Protein AF-A0A8T5U9I9-F1 (afdb_monomer)

Secondary structure (DSSP, 8-state):
--GGG-SSEEEEE-TTSEEEEEE--GGGTT---HHHHHHHHHHHHHHHH-TT--EEEEEE-

Mean predicted aligned error: 2.02 Å

Nearest PDB structures (foldseek):
  4elw-assembly1_C  TM=9.682E-01  e=1.136E-04  Escherichia coli K-12
  4els-assembly1_C  TM=9.670E-01  e=2.298E-04  Escherichia coli K-12
  3h02-assembly3_F  TM=9.659E-01  e=3.046E-04  Salmonella enterica subsp. enterica serovar Typhimurium
  3t89-assembly1_B  TM=9.613E-01  e=2.645E-04  Escherichia coli
  3moy-assembly1_A  TM=9.236E-01  e=3.114E-03  Mycolicibacterium smegmatis MC2 155

Sequence (61 aa):
MRIEDFEDIKYEKEENGICTATFSRPERRNAVTYISFLELFYVIEDMEKDKNAKVLIITGD

Structure (mmCIF, N/CA/C/O backbone):
data_AF-A0A8T5U9I9-F1
#
_entry.id   AF-A0A8T5U9I9-F1
#
loop_
_atom_site.group_PDB
_atom_site.id
_atom_site.type_symbol
_atom_site.label_atom_id
_atom_site.label_alt_id
_atom_site.label_comp_id
_atom_site.label_asym_id
_atom_site.label_entity_id
_atom_site.label_seq_id
_atom_site.pdbx_PDB_ins_code
_atom_site.Cartn_x
_atom_site.Cartn_y
_atom_site.Cartn_z
_atom_site.occupancy
_atom_site.B_iso_or_equiv
_atom_site.auth_seq_id
_atom_site.auth_comp_id
_atom_site.auth_asym_id
_atom_site.auth_atom_id
_atom_site.pdbx_PDB_model_num
ATOM 1 N N . MET A 1 1 ? -3.755 -11.826 -3.371 1.00 86.81 1 MET A N 1
ATOM 2 C CA . MET A 1 1 ? -2.390 -12.101 -2.904 1.00 86.81 1 MET A CA 1
ATOM 3 C C . MET A 1 1 ? -2.331 -11.776 -1.429 1.00 86.81 1 MET A C 1
ATOM 5 O O . MET A 1 1 ? -3.261 -11.139 -0.935 1.00 86.81 1 MET A O 1
ATOM 9 N N . ARG A 1 2 ? -1.309 -12.243 -0.724 1.00 93.25 2 ARG A N 1
ATOM 10 C CA . ARG A 1 2 ? -1.090 -11.808 0.654 1.00 93.25 2 ARG A CA 1
ATOM 11 C C . ARG A 1 2 ? -0.223 -10.551 0.622 1.00 93.25 2 ARG A C 1
ATOM 13 O O . ARG A 1 2 ? 0.490 -10.339 -0.355 1.00 93.25 2 ARG A O 1
ATOM 20 N N . ILE A 1 3 ? -0.322 -9.705 1.643 1.00 94.75 3 ILE A N 1
ATOM 21 C CA . ILE A 1 3 ? 0.401 -8.422 1.683 1.00 94.75 3 ILE A CA 1
ATOM 22 C C . ILE A 1 3 ? 1.915 -8.655 1.624 1.00 94.75 3 ILE A C 1
ATOM 24 O O . ILE A 1 3 ? 2.630 -7.905 0.973 1.00 94.75 3 ILE A O 1
ATOM 28 N N . GLU A 1 4 ? 2.401 -9.736 2.239 1.00 94.88 4 GLU A N 1
ATOM 29 C CA . GLU A 1 4 ? 3.812 -10.129 2.196 1.00 94.88 4 GLU A CA 1
ATOM 30 C C . GLU A 1 4 ? 4.323 -10.516 0.798 1.00 94.88 4 GLU A C 1
ATOM 32 O O . GLU A 1 4 ? 5.532 -10.617 0.608 1.00 94.88 4 GLU A O 1
ATOM 37 N N . ASP A 1 5 ? 3.420 -10.740 -0.162 1.00 96.25 5 ASP A N 1
ATOM 38 C CA . ASP A 1 5 ? 3.758 -11.085 -1.543 1.00 96.25 5 ASP A CA 1
ATOM 39 C C . ASP A 1 5 ? 3.846 -9.830 -2.449 1.00 96.25 5 ASP A C 1
ATOM 41 O O . ASP A 1 5 ? 3.975 -9.979 -3.662 1.00 96.25 5 ASP A O 1
ATOM 45 N N . PHE A 1 6 ? 3.711 -8.608 -1.910 1.00 97.56 6 PHE A N 1
ATOM 46 C CA . PHE A 1 6 ? 3.799 -7.374 -2.703 1.00 97.56 6 PHE A CA 1
ATOM 47 C C . PHE A 1 6 ? 5.232 -7.115 -3.194 1.00 97.56 6 PHE A C 1
ATOM 49 O O . PHE A 1 6 ? 6.202 -7.234 -2.444 1.00 97.56 6 PHE A O 1
ATOM 56 N N . GLU A 1 7 ? 5.347 -6.711 -4.454 1.00 96.25 7 GLU A N 1
ATOM 57 C CA . GLU A 1 7 ? 6.595 -6.398 -5.145 1.00 96.25 7 GLU A CA 1
ATOM 58 C C . GLU A 1 7 ? 6.725 -4.897 -5.439 1.00 96.25 7 GLU A C 1
ATOM 60 O O . GLU A 1 7 ? 7.799 -4.326 -5.247 1.00 96.25 7 GLU A O 1
ATOM 65 N N . ASP A 1 8 ? 5.646 -4.252 -5.899 1.00 97.75 8 ASP A N 1
ATOM 66 C CA . ASP A 1 8 ? 5.679 -2.865 -6.380 1.00 97.75 8 ASP A CA 1
ATOM 67 C C . ASP A 1 8 ? 5.245 -1.844 -5.303 1.00 97.75 8 ASP A C 1
ATOM 69 O O . ASP A 1 8 ? 5.580 -0.658 -5.413 1.00 97.75 8 ASP A O 1
ATOM 73 N N . ILE A 1 9 ? 4.508 -2.276 -4.272 1.00 98.31 9 ILE A N 1
ATOM 74 C CA . ILE A 1 9 ? 3.986 -1.441 -3.180 1.00 98.31 9 ILE A CA 1
ATOM 75 C C . ILE A 1 9 ? 4.512 -1.908 -1.817 1.00 98.31 9 ILE A C 1
ATOM 77 O O . ILE A 1 9 ? 4.320 -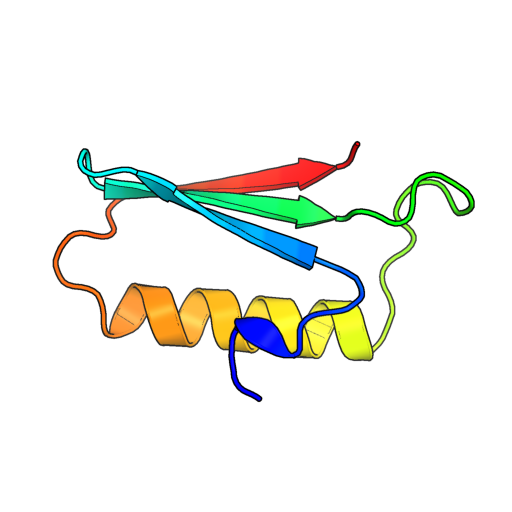3.052 -1.413 1.00 98.31 9 ILE A O 1
ATOM 81 N N . LYS A 1 10 ? 5.078 -0.983 -1.033 1.00 98.19 10 LYS A N 1
ATOM 82 C CA . LYS A 1 10 ? 5.267 -1.163 0.416 1.00 98.19 10 LYS A CA 1
ATOM 83 C C . LYS A 1 10 ? 4.002 -0.716 1.139 1.00 98.19 10 LYS A C 1
ATOM 85 O O . LYS A 1 10 ? 3.565 0.420 0.951 1.00 98.19 10 LYS A O 1
ATOM 90 N N . TYR A 1 11 ? 3.424 -1.597 1.953 1.00 98.19 11 TYR A N 1
ATOM 91 C CA . TYR A 1 11 ? 2.201 -1.316 2.701 1.00 98.19 11 TYR A CA 1
ATOM 92 C C . TYR A 1 11 ? 2.440 -1.374 4.211 1.00 98.19 11 TYR A C 1
ATOM 94 O O . TYR A 1 11 ? 2.799 -2.416 4.757 1.00 98.19 11 TYR A O 1
ATOM 102 N N . GLU A 1 12 ? 2.234 -0.243 4.882 1.00 98.06 12 GLU A N 1
ATOM 103 C CA . GLU A 1 12 ? 2.481 -0.063 6.312 1.00 98.06 12 GLU A CA 1
ATOM 104 C C . GLU A 1 12 ? 1.191 0.345 7.028 1.00 98.06 12 GLU A C 1
ATOM 106 O O . GLU A 1 12 ? 0.400 1.139 6.511 1.00 98.06 12 GLU A O 1
ATOM 111 N N . LYS A 1 13 ? 0.978 -0.194 8.233 1.00 97.81 13 LYS A N 1
ATOM 112 C CA . LYS A 1 13 ? -0.190 0.093 9.073 1.00 97.81 13 LYS A CA 1
ATOM 113 C C . LYS A 1 13 ? 0.258 0.543 10.453 1.00 97.81 13 LYS A C 1
ATOM 115 O O . LYS A 1 13 ? 0.925 -0.204 11.165 1.00 97.81 13 LYS A O 1
ATOM 120 N N . GLU A 1 14 ? -0.128 1.751 10.831 1.00 98.00 14 GLU A N 1
ATOM 121 C CA . GLU A 1 14 ? 0.143 2.319 12.147 1.00 98.00 14 GLU A CA 1
ATOM 122 C C . GLU A 1 14 ? -0.986 2.002 13.141 1.00 98.00 14 GLU A C 1
ATOM 124 O O . GLU A 1 14 ? -2.157 1.872 12.775 1.00 98.00 14 GLU A O 1
ATOM 129 N N . GLU A 1 15 ? -0.665 1.958 14.438 1.00 97.25 15 GLU A N 1
ATOM 130 C CA . GLU A 1 15 ? -1.652 1.700 15.502 1.00 97.25 15 GLU A CA 1
ATOM 131 C C . GLU A 1 15 ? -2.766 2.760 15.565 1.00 97.25 15 GLU A C 1
ATOM 133 O O . GLU A 1 15 ? -3.888 2.471 15.982 1.00 97.25 15 GLU A O 1
ATOM 138 N N . ASN A 1 16 ? -2.492 3.989 15.120 1.00 97.62 16 ASN A N 1
ATOM 139 C CA . ASN A 1 16 ? -3.457 5.094 15.105 1.00 97.62 16 ASN A CA 1
ATOM 140 C C . ASN A 1 16 ? -4.535 4.959 14.001 1.00 9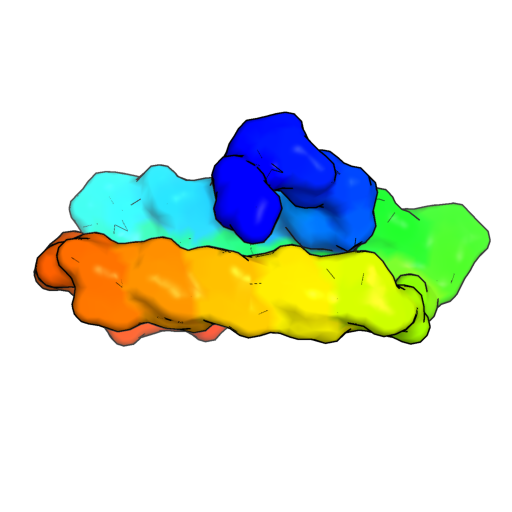7.62 16 ASN A C 1
ATOM 142 O O . ASN A 1 16 ? -5.522 5.709 14.030 1.00 97.62 16 ASN A O 1
ATOM 146 N N . GLY A 1 17 ? -4.383 3.999 13.081 1.00 97.75 17 GLY A N 1
ATOM 147 C CA . GLY A 1 17 ? -5.289 3.756 11.959 1.00 97.75 17 GLY A CA 1
ATOM 148 C C . GLY A 1 17 ? -4.885 4.426 10.644 1.00 97.75 17 GLY A C 1
ATOM 149 O O . GLY A 1 17 ? -5.686 4.448 9.707 1.00 97.75 17 GLY A O 1
ATOM 150 N N . ILE A 1 18 ? -3.687 5.006 10.565 1.00 98.50 18 ILE A N 1
ATOM 151 C CA . ILE A 1 18 ? -3.109 5.491 9.310 1.00 98.50 18 ILE A CA 1
ATOM 152 C C . ILE A 1 18 ? -2.469 4.305 8.590 1.00 98.50 18 ILE A C 1
ATOM 154 O O . ILE A 1 18 ? -1.647 3.581 9.154 1.00 98.50 18 ILE A O 1
ATOM 158 N N . CYS A 1 19 ? -2.861 4.108 7.337 1.00 98.56 19 CYS A N 1
ATOM 159 C CA . CYS A 1 19 ? -2.242 3.144 6.447 1.00 98.56 19 CYS A CA 1
ATOM 160 C C . CYS A 1 19 ? -1.516 3.892 5.328 1.00 98.56 19 CYS A C 1
ATOM 162 O O . CYS A 1 19 ? -2.063 4.839 4.759 1.00 98.56 19 CYS A O 1
ATOM 164 N N . THR A 1 20 ? -0.313 3.449 4.978 1.00 98.62 20 THR A N 1
ATOM 165 C CA . THR A 1 20 ? 0.503 4.071 3.930 1.00 98.62 20 THR A CA 1
ATOM 166 C C . THR A 1 20 ? 0.847 3.033 2.874 1.00 98.62 20 THR A C 1
ATOM 168 O O . THR A 1 20 ? 1.434 2.000 3.183 1.00 98.62 20 THR A O 1
ATOM 171 N N . ALA A 1 21 ? 0.472 3.310 1.626 1.00 98.38 21 ALA A N 1
ATOM 172 C CA . ALA A 1 21 ? 0.880 2.555 0.449 1.00 98.38 21 ALA A CA 1
ATOM 173 C C . ALA A 1 21 ? 1.893 3.386 -0.350 1.00 98.38 21 ALA A C 1
ATOM 175 O O . ALA A 1 21 ? 1.557 4.435 -0.907 1.00 98.38 21 ALA A O 1
ATOM 176 N N . THR A 1 22 ? 3.133 2.910 -0.405 1.00 98.56 22 THR A N 1
ATOM 177 C CA . THR A 1 22 ? 4.233 3.562 -1.123 1.00 98.56 22 THR A CA 1
ATOM 178 C C . THR A 1 22 ? 4.570 2.754 -2.365 1.00 98.56 22 THR A C 1
ATOM 180 O O . THR A 1 22 ? 5.011 1.613 -2.247 1.00 98.56 22 THR A O 1
ATOM 183 N N . PHE A 1 23 ? 4.390 3.332 -3.555 1.00 98.38 23 PHE A N 1
ATOM 184 C CA . PHE A 1 23 ? 4.962 2.762 -4.774 1.00 98.38 23 PHE A CA 1
A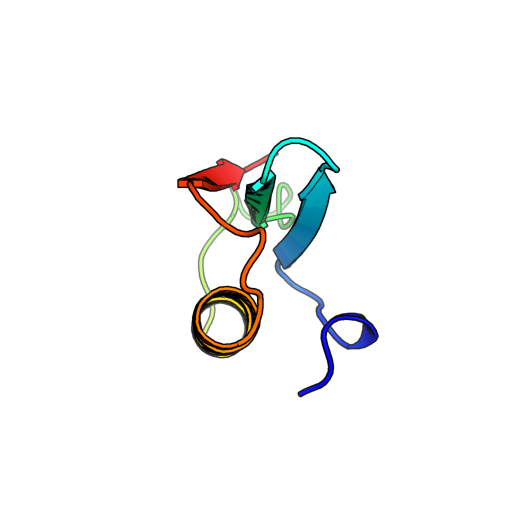TOM 185 C C . PHE A 1 23 ? 6.490 2.810 -4.663 1.00 98.38 23 PHE A C 1
ATOM 187 O O . PHE A 1 23 ? 7.049 3.886 -4.457 1.00 98.38 23 PHE A O 1
ATOM 194 N N . SER A 1 24 ? 7.145 1.656 -4.785 1.00 96.75 24 SER A N 1
ATOM 195 C CA . SER A 1 24 ? 8.579 1.491 -4.524 1.00 96.75 24 SER A CA 1
ATOM 196 C C . SER A 1 24 ? 9.323 0.938 -5.734 1.00 96.75 24 SER A C 1
ATOM 198 O O . SER A 1 24 ? 9.999 -0.087 -5.666 1.00 96.75 24 SER A O 1
ATOM 200 N N . ARG A 1 25 ? 9.201 1.655 -6.856 1.00 96.12 25 ARG A N 1
ATOM 201 C CA . ARG A 1 25 ? 9.923 1.402 -8.115 1.00 96.12 25 ARG A CA 1
ATOM 202 C C . ARG A 1 25 ? 10.662 2.667 -8.563 1.00 96.12 25 ARG A C 1
ATOM 204 O O . ARG A 1 25 ? 10.396 3.195 -9.661 1.00 96.12 25 ARG A O 1
ATOM 211 N N . PRO A 1 26 ? 11.550 3.222 -7.725 1.00 96.62 26 PRO A N 1
ATOM 212 C CA . PRO A 1 26 ? 12.145 4.533 -7.961 1.00 96.62 26 PRO A CA 1
ATOM 213 C C . PRO A 1 26 ? 12.994 4.548 -9.239 1.00 96.62 26 PRO A C 1
ATOM 215 O O . PRO A 1 26 ? 13.041 5.552 -9.956 1.00 96.62 26 PRO A O 1
ATOM 218 N N . GLU A 1 27 ? 13.579 3.408 -9.621 1.00 96.88 27 GLU A N 1
ATOM 219 C CA . GLU A 1 27 ? 14.341 3.231 -10.861 1.00 96.88 27 GLU A CA 1
ATOM 220 C C . GLU A 1 27 ? 13.494 3.435 -12.128 1.00 96.88 27 GLU A C 1
ATOM 222 O O . GLU A 1 27 ? 14.032 3.682 -13.210 1.00 96.88 27 GLU A O 1
ATOM 227 N N . ARG A 1 28 ? 12.163 3.390 -11.994 1.00 95.81 28 ARG A N 1
ATOM 228 C CA . ARG A 1 28 ? 11.187 3.688 -13.050 1.00 95.81 28 ARG A CA 1
ATOM 229 C C . ARG A 1 28 ? 10.262 4.848 -12.691 1.00 95.81 28 ARG A C 1
ATOM 231 O O . ARG A 1 28 ? 9.181 4.948 -13.269 1.00 95.81 28 ARG A O 1
ATOM 238 N N . ARG A 1 29 ? 10.668 5.726 -11.764 1.00 95.81 29 ARG A N 1
ATOM 239 C CA . ARG A 1 29 ? 9.851 6.848 -11.260 1.00 95.81 29 ARG A CA 1
ATOM 240 C C . ARG A 1 29 ? 8.462 6.396 -10.796 1.00 95.81 29 ARG A C 1
ATOM 242 O O . ARG A 1 29 ? 7.472 7.068 -11.079 1.00 95.81 29 ARG A O 1
ATOM 249 N N . ASN A 1 30 ? 8.391 5.229 -10.156 1.00 96.44 30 ASN A N 1
ATOM 250 C CA . ASN A 1 30 ? 7.154 4.646 -9.638 1.00 96.44 30 ASN A CA 1
ATOM 251 C C . ASN A 1 30 ? 6.083 4.406 -10.717 1.00 96.44 30 ASN A C 1
ATOM 253 O O . ASN A 1 30 ? 4.885 4.488 -10.456 1.00 96.44 30 ASN A O 1
ATOM 257 N N . ALA A 1 31 ? 6.510 4.101 -11.950 1.00 97.12 31 ALA A N 1
ATOM 258 C CA . ALA A 1 31 ? 5.596 3.740 -13.027 1.00 97.12 31 ALA A CA 1
ATOM 259 C C . ALA A 1 31 ? 4.715 2.546 -12.619 1.00 97.12 31 ALA A C 1
ATOM 261 O O . ALA A 1 31 ? 5.222 1.467 -12.305 1.00 97.12 31 ALA A O 1
ATOM 262 N N . VAL A 1 32 ? 3.399 2.745 -12.671 1.00 95.50 32 VAL A N 1
ATOM 263 C CA . VAL A 1 32 ? 2.388 1.762 -12.261 1.00 95.50 32 VAL A CA 1
ATOM 264 C C . VAL A 1 32 ? 2.303 0.626 -13.286 1.00 95.50 32 VAL A C 1
ATOM 266 O O . VAL A 1 32 ? 2.259 0.864 -14.495 1.00 95.50 32 VAL A O 1
ATOM 269 N N . THR A 1 33 ? 2.276 -0.617 -12.806 1.00 96.12 33 THR A N 1
ATOM 270 C CA . THR A 1 33 ? 2.075 -1.835 -13.604 1.00 96.12 33 THR A CA 1
ATOM 271 C C . THR A 1 33 ? 0.709 -2.461 -13.321 1.00 96.12 33 THR A C 1
ATOM 273 O O . THR A 1 33 ? -0.017 -2.042 -12.421 1.00 96.12 33 THR A O 1
ATOM 276 N N . TYR A 1 34 ? 0.355 -3.515 -14.063 1.00 97.19 34 TYR A N 1
ATOM 277 C CA . TYR A 1 34 ? -0.801 -4.346 -13.714 1.00 97.19 34 TYR A CA 1
ATOM 278 C C . TYR A 1 34 ? -0.674 -4.984 -12.323 1.00 97.19 34 TYR A C 1
ATOM 280 O O . TYR A 1 34 ? -1.687 -5.140 -11.646 1.00 97.19 34 TYR A O 1
ATOM 288 N N . ILE A 1 35 ? 0.548 -5.310 -11.888 1.00 96.81 35 ILE A N 1
ATOM 289 C CA . ILE A 1 35 ? 0.808 -5.818 -10.537 1.00 96.81 35 ILE A CA 1
ATOM 290 C C . ILE A 1 35 ? 0.571 -4.712 -9.513 1.00 96.81 35 ILE A C 1
ATOM 292 O O . ILE A 1 35 ? -0.188 -4.934 -8.579 1.00 96.81 35 ILE A O 1
ATOM 296 N N . SER A 1 36 ? 1.068 -3.492 -9.748 1.00 96.75 36 SER A N 1
ATOM 297 C CA . SER A 1 36 ? 0.823 -2.366 -8.835 1.00 96.75 36 SER A CA 1
ATOM 298 C C . SER A 1 36 ? -0.680 -2.076 -8.661 1.00 96.75 36 SER A C 1
ATOM 300 O O . SER A 1 36 ? -1.134 -1.776 -7.561 1.00 96.75 36 SER A O 1
ATOM 302 N N . PHE A 1 37 ? -1.483 -2.191 -9.730 1.00 97.38 37 PHE A N 1
ATOM 303 C CA . PHE A 1 37 ? -2.945 -2.072 -9.627 1.00 97.38 37 PHE A CA 1
ATOM 304 C C . PHE A 1 37 ? -3.580 -3.210 -8.816 1.00 97.38 37 PHE A C 1
ATOM 306 O O . PHE A 1 37 ? -4.500 -2.962 -8.037 1.00 97.38 37 PHE A O 1
ATOM 313 N N . LEU A 1 38 ? -3.109 -4.448 -8.994 1.00 98.06 38 LEU A N 1
ATOM 314 C CA . LEU A 1 38 ? -3.598 -5.604 -8.242 1.00 98.06 38 LEU A CA 1
ATOM 315 C C . LEU A 1 38 ? -3.245 -5.494 -6.752 1.00 98.06 38 LEU A C 1
ATOM 317 O O . LEU A 1 38 ? -4.089 -5.760 -5.901 1.00 98.06 38 LEU A O 1
ATOM 321 N N . GLU A 1 39 ? -2.030 -5.065 -6.431 1.00 98.44 39 GLU A N 1
ATOM 322 C CA . GLU A 1 39 ? -1.587 -4.808 -5.059 1.00 98.44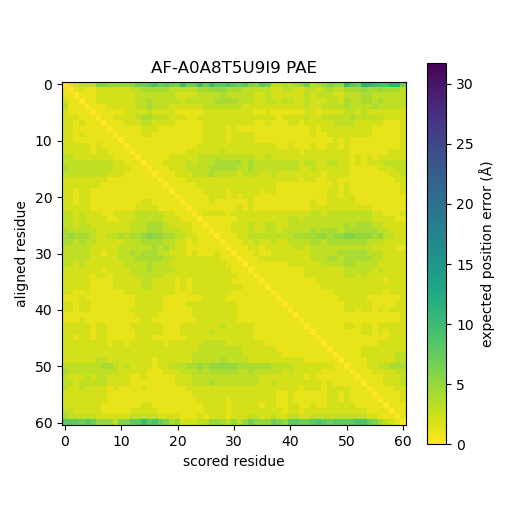 39 GLU A CA 1
ATOM 323 C C . GLU A 1 39 ? -2.419 -3.704 -4.409 1.00 98.44 39 GLU A C 1
ATOM 325 O O . GLU A 1 39 ? -2.922 -3.890 -3.303 1.00 98.44 39 GLU A O 1
ATOM 330 N N . LEU A 1 40 ? -2.666 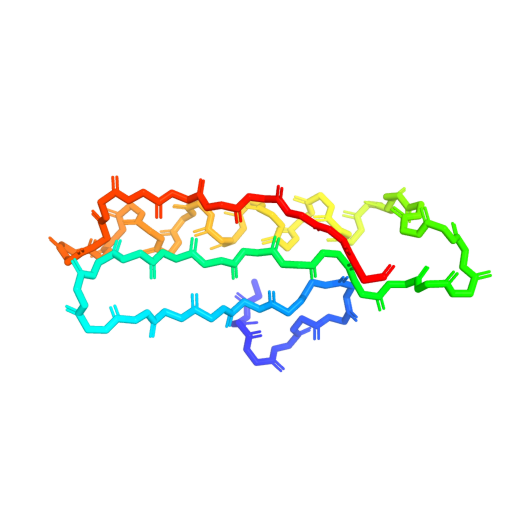-2.596 -5.120 1.00 98.19 40 LEU A N 1
ATOM 331 C CA . LEU A 1 40 ? -3.516 -1.516 -4.617 1.00 98.19 40 LEU A CA 1
ATOM 332 C C . LEU A 1 40 ? -4.953 -1.990 -4.340 1.00 98.19 40 LEU A C 1
ATOM 334 O O . LEU A 1 40 ? -5.555 -1.571 -3.353 1.00 98.19 40 LEU A O 1
ATOM 338 N N . PHE A 1 41 ? -5.498 -2.894 -5.160 1.00 98.12 41 PHE A N 1
ATOM 339 C CA . PHE A 1 41 ? -6.781 -3.541 -4.870 1.00 98.12 41 PHE A CA 1
ATOM 340 C C . PHE A 1 41 ? -6.733 -4.314 -3.543 1.00 98.12 41 PHE A C 1
ATOM 342 O O . PHE A 1 41 ? -7.630 -4.167 -2.715 1.00 98.12 41 PHE A O 1
ATOM 349 N N . TYR A 1 42 ? -5.669 -5.086 -3.301 1.00 98.50 42 TYR A N 1
ATOM 350 C CA . TYR A 1 42 ? -5.509 -5.826 -2.046 1.00 98.50 42 TYR A CA 1
ATOM 351 C C .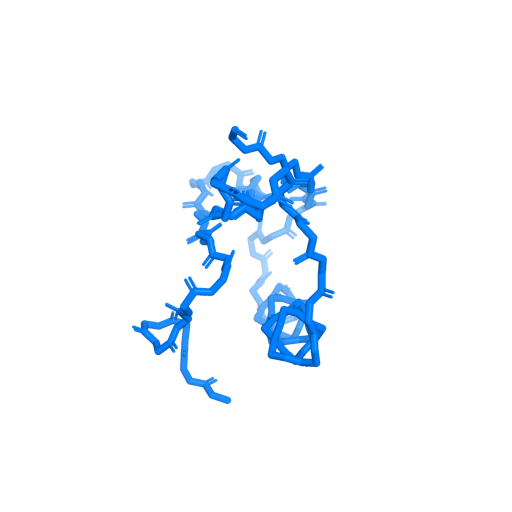 TYR A 1 42 ? -5.253 -4.925 -0.829 1.00 98.50 42 TYR A C 1
ATOM 353 O O . TYR A 1 42 ? -5.699 -5.278 0.259 1.00 98.50 42 TYR A O 1
ATOM 361 N N . VAL A 1 43 ? -4.616 -3.759 -0.998 1.00 98.38 43 VAL A N 1
ATOM 362 C CA . VAL A 1 43 ? -4.528 -2.725 0.053 1.00 98.38 43 VAL A CA 1
ATOM 363 C C . VAL A 1 43 ? -5.925 -2.281 0.479 1.00 98.38 43 VAL A C 1
ATOM 365 O O . VAL A 1 43 ? -6.237 -2.270 1.666 1.00 98.38 43 VAL A O 1
ATOM 368 N N . ILE A 1 44 ? -6.780 -1.937 -0.487 1.00 97.88 44 ILE A N 1
ATOM 369 C CA . ILE A 1 44 ? -8.137 -1.452 -0.202 1.00 97.88 44 ILE A CA 1
ATOM 370 C C . ILE A 1 44 ? -8.979 -2.557 0.455 1.00 97.88 44 ILE A C 1
ATOM 372 O O . ILE A 1 44 ? -9.656 -2.298 1.446 1.00 97.88 44 ILE A O 1
ATOM 376 N N . GLU A 1 45 ? -8.886 -3.795 -0.037 1.00 98.25 45 GLU A N 1
ATOM 377 C CA . GLU A 1 45 ? -9.552 -4.964 0.555 1.00 98.25 45 GLU A CA 1
ATOM 378 C C . GLU A 1 45 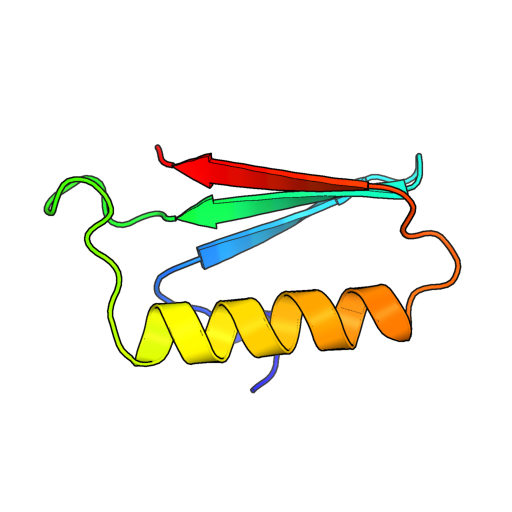? -9.096 -5.274 1.990 1.00 98.25 45 GLU A C 1
ATOM 380 O O . GLU A 1 45 ? -9.902 -5.740 2.798 1.00 98.25 45 GLU A O 1
ATOM 385 N N . ASP A 1 46 ? -7.810 -5.083 2.310 1.00 97.94 46 ASP A N 1
ATOM 386 C CA . ASP A 1 46 ? -7.302 -5.236 3.680 1.00 97.94 46 ASP A CA 1
ATOM 387 C C . ASP A 1 46 ? -7.866 -4.142 4.588 1.00 97.94 46 ASP A C 1
ATOM 389 O O . ASP A 1 46 ? -8.401 -4.441 5.656 1.00 97.94 46 ASP A O 1
ATOM 393 N N . MET A 1 47 ? -7.841 -2.889 4.124 1.00 97.44 47 MET A N 1
ATOM 394 C CA . MET A 1 47 ? -8.397 -1.754 4.862 1.00 97.44 47 MET A CA 1
ATOM 395 C C . MET A 1 47 ? -9.896 -1.888 5.127 1.00 97.44 47 MET A C 1
ATOM 397 O O . MET A 1 47 ? -10.345 -1.542 6.213 1.00 97.44 47 MET A O 1
ATOM 401 N N . GLU A 1 48 ? -10.679 -2.401 4.175 1.00 97.38 48 GLU A N 1
ATOM 402 C CA . GLU A 1 48 ? -12.122 -2.605 4.367 1.00 97.38 48 GLU A CA 1
ATOM 403 C C . GLU A 1 48 ? -12.418 -3.605 5.502 1.00 97.38 48 GLU A C 1
ATOM 405 O O . GLU A 1 48 ? -13.415 -3.481 6.218 1.00 97.38 48 GLU A O 1
ATOM 410 N N . LYS A 1 49 ? -11.531 -4.587 5.702 1.00 97.25 49 LYS A N 1
ATOM 411 C CA . LYS A 1 49 ? -11.650 -5.609 6.754 1.00 97.25 49 LYS A CA 1
ATOM 412 C C . LYS A 1 49 ? -11.056 -5.148 8.088 1.00 97.25 49 LYS A C 1
ATOM 414 O O . LYS A 1 49 ? -11.456 -5.658 9.140 1.00 97.25 49 LYS A O 1
ATOM 419 N N . ASP A 1 50 ? -10.126 -4.198 8.062 1.00 97.38 50 ASP A N 1
ATOM 420 C CA . ASP A 1 50 ? -9.458 -3.654 9.239 1.00 97.38 50 ASP A CA 1
ATOM 421 C C . ASP A 1 50 ? -10.283 -2.534 9.895 1.00 97.38 50 ASP A C 1
ATOM 423 O O . ASP A 1 50 ? -10.293 -1.383 9.468 1.00 97.38 50 ASP A O 1
ATOM 427 N N . LYS A 1 51 ? -10.942 -2.853 11.015 1.00 96.88 51 LYS A N 1
ATOM 428 C CA . LYS A 1 51 ? -11.751 -1.883 11.778 1.00 96.88 51 LYS A CA 1
ATOM 429 C C . LYS A 1 51 ? -10.942 -0.723 12.371 1.00 96.88 51 LYS A C 1
ATOM 431 O O . LYS A 1 51 ? -11.551 0.242 12.831 1.00 96.88 51 LYS A O 1
ATOM 436 N N . ASN A 1 52 ? -9.614 -0.831 12.436 1.00 97.94 52 ASN A N 1
ATOM 437 C CA . ASN A 1 52 ? -8.754 0.247 12.911 1.00 97.94 52 ASN A CA 1
ATOM 438 C C . ASN A 1 52 ? -8.342 1.206 11.784 1.00 97.94 52 ASN A C 1
ATOM 440 O O . ASN A 1 52 ? -7.957 2.335 12.085 1.00 97.94 52 ASN A O 1
ATOM 444 N N . ALA A 1 53 ? -8.434 0.795 10.516 1.00 97.94 53 ALA A N 1
ATOM 445 C CA . ALA A 1 53 ? -8.061 1.624 9.375 1.00 97.94 53 ALA A CA 1
ATOM 446 C C . ALA A 1 53 ? -8.993 2.842 9.240 1.00 97.94 53 ALA A C 1
ATOM 448 O O . ALA A 1 53 ? -10.218 2.729 9.272 1.00 97.94 53 ALA A O 1
ATOM 449 N N . LYS A 1 54 ? -8.404 4.034 9.094 1.00 98.06 54 LYS A N 1
ATOM 450 C CA . LYS A 1 54 ? -9.125 5.321 9.029 1.00 98.06 54 LYS A CA 1
ATOM 451 C C . LYS A 1 54 ? -8.769 6.139 7.798 1.00 98.06 54 LYS A C 1
ATOM 453 O O . LYS A 1 54 ? -9.633 6.822 7.255 1.00 98.06 54 LYS A O 1
ATOM 458 N N . VAL A 1 55 ? -7.501 6.116 7.388 1.00 98.25 55 VAL A N 1
ATOM 459 C CA . VAL A 1 55 ? -6.976 6.930 6.283 1.00 98.25 55 VAL A CA 1
ATOM 460 C C . VAL A 1 55 ? -5.948 6.119 5.504 1.00 98.25 55 VAL A C 1
ATOM 462 O O . VAL A 1 55 ? -5.106 5.463 6.112 1.00 98.25 55 VAL A O 1
ATOM 465 N N . LEU A 1 56 ? -6.005 6.199 4.172 1.00 98.50 56 LEU A N 1
ATOM 466 C CA . LEU A 1 56 ? -4.964 5.702 3.275 1.00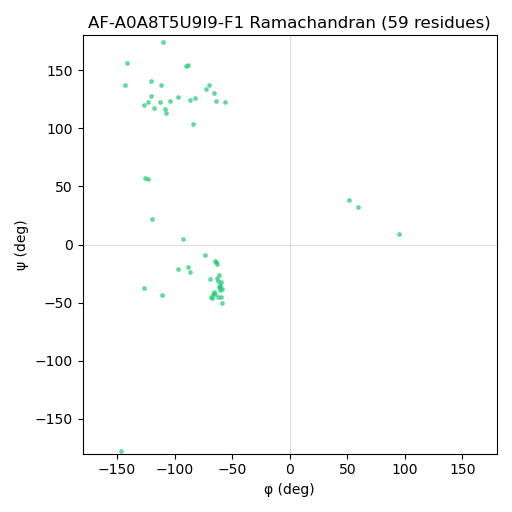 98.50 56 LEU A CA 1
ATOM 467 C C . LEU A 1 56 ? -4.156 6.878 2.725 1.00 98.50 56 LEU A C 1
ATOM 469 O O . LEU A 1 56 ? -4.718 7.769 2.087 1.00 98.50 56 LEU A O 1
AT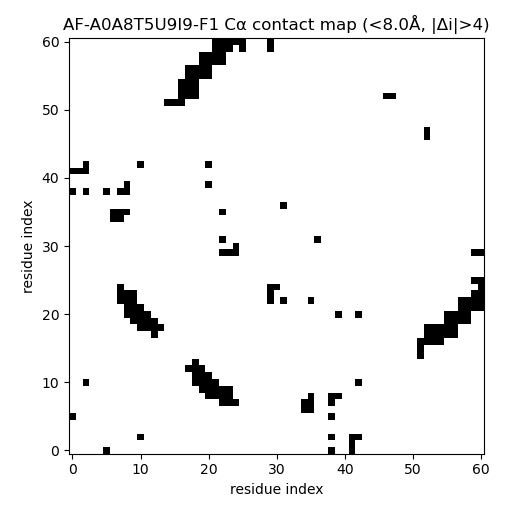OM 473 N N . ILE A 1 57 ? -2.844 6.854 2.927 1.00 98.62 57 ILE A N 1
ATOM 474 C CA . ILE A 1 57 ? -1.891 7.724 2.240 1.00 98.62 57 ILE A CA 1
ATOM 475 C C . ILE A 1 57 ? -1.305 6.934 1.072 1.00 98.62 57 ILE A C 1
ATOM 477 O O . ILE A 1 57 ? -0.798 5.831 1.262 1.00 98.62 57 ILE A O 1
ATOM 481 N N . ILE A 1 58 ? -1.367 7.500 -0.133 1.00 98.06 58 ILE A N 1
ATOM 482 C CA . ILE A 1 58 ? -0.745 6.927 -1.332 1.00 98.06 58 ILE A CA 1
ATOM 483 C C . ILE A 1 58 ? 0.388 7.854 -1.765 1.00 98.06 58 ILE A C 1
ATOM 485 O O . ILE A 1 58 ? 0.156 9.039 -2.011 1.00 98.06 58 ILE A O 1
ATOM 489 N N . THR A 1 59 ? 1.604 7.321 -1.846 1.00 97.88 59 THR A N 1
ATOM 490 C CA . THR A 1 59 ? 2.821 8.082 -2.172 1.00 97.88 59 THR A CA 1
ATOM 491 C C . THR A 1 59 ? 3.822 7.229 -2.966 1.00 97.88 59 THR A C 1
ATOM 493 O O . THR A 1 59 ? 3.527 6.086 -3.312 1.00 97.88 59 THR A O 1
ATOM 496 N N . GLY A 1 60 ? 4.995 7.775 -3.290 1.00 97.38 60 GLY A N 1
ATOM 497 C CA . GLY A 1 60 ? 6.121 7.047 -3.884 1.00 97.38 60 GLY A CA 1
ATOM 498 C C . GLY A 1 60 ? 7.464 7.518 -3.320 1.00 97.38 60 GLY A C 1
ATOM 499 O O . GLY A 1 60 ? 7.543 8.643 -2.817 1.00 97.38 60 GLY A O 1
ATOM 500 N N . ASP A 1 61 ? 8.479 6.651 -3.387 1.00 91.81 61 ASP A N 1
ATOM 501 C CA . ASP A 1 61 ? 9.865 6.935 -2.967 1.00 91.81 61 ASP A CA 1
ATOM 502 C C . ASP A 1 61 ? 10.763 7.516 -4.079 1.00 91.81 61 ASP A C 1
ATOM 504 O O . ASP A 1 61 ? 10.370 7.482 -5.274 1.00 91.81 61 ASP A O 1
#

Radius of gyration: 11.3 Å; Cα contacts (8 Å, |Δi|>4): 91; chains: 1; bounding box: 26×20×29 Å

pLDDT: mean 97.14, std 1.85, range [86.81, 98.62]

Foldseek 3Di:
DDLVPQDQWDWDADQQQEIETEGEPVVVPSDDDPSNVVSVVVNVVVLVVDPNHDDYHYYYD

Solvent-accessible surface area (backbone atoms only — not comparable to full-atom values): 3662 Å² total; per-residue (Å²): 131,60,81,90,71,52,79,46,47,49,77,47,77,48,95,90,11,48,30,39,42,29,32,58,37,54,96,58,73,41,64,81,47,76,63,39,54,53,49,53,51,48,52,52,58,49,42,76,72,36,90,62,54,76,47,81,47,80,53,66,103